Protein AF-A0A9D9HUI2-F1 (afdb_monomer)

Foldseek 3Di:
DDPVVADLVNLLVLCLVVLNDLCSSCVVVVHDSVVSVVVLVVDVVSVVSSVVSNVVSVVVVVVVLVVCVVVVPVVSVLVCCCPVVVVVPSHDDDPDPPPPDVVNVVVVPDDPDPDD

Radius of gyration: 26.26 Å; Cα contacts (8 Å, |Δi|>4): 58; chains: 1; bounding box: 38×74×60 Å

Secondary structure (DSSP, 8-state):
--GGGS-HHHHHHHHHHTTT-HHHHHHHTT--HHHHHHHHHH-HHHHHHHHHHHHHHHHHHHHHHHHHHHTT-HHHHHHHHHHHGGGGT------------HHHHHHHHS------

Nearest PDB structures (foldseek):
  3onq-assembly3_D  TM=5.595E-01  e=4.863E-01  Bifidobacterium adolescentis ATCC 15703

Structure (mmCIF, N/CA/C/O backbone):
data_AF-A0A9D9HUI2-F1
#
_entry.id   AF-A0A9D9HUI2-F1
#
loop_
_atom_site.group_PDB
_atom_site.id
_atom_site.type_symbol
_atom_site.label_atom_id
_atom_site.label_alt_id
_atom_site.label_comp_id
_atom_site.label_asym_id
_atom_site.label_entity_id
_atom_site.label_seq_id
_atom_site.pdbx_PDB_ins_code
_atom_site.Cartn_x
_atom_site.Cartn_y
_atom_site.Cartn_z
_atom_site.occupancy
_atom_site.B_iso_or_equiv
_atom_site.auth_seq_id
_atom_site.auth_comp_id
_atom_site.auth_asym_id
_atom_site.auth_atom_id
_atom_site.pdbx_PDB_model_num
ATOM 1 N N . MET A 1 1 ? -20.807 2.015 22.234 1.00 61.62 1 MET A N 1
ATOM 2 C CA . MET A 1 1 ? -19.606 1.149 22.202 1.00 61.62 1 MET A CA 1
ATOM 3 C C . MET A 1 1 ? -18.478 1.832 22.947 1.00 61.62 1 MET A C 1
ATOM 5 O O . MET A 1 1 ? -18.263 3.019 22.715 1.00 61.62 1 MET A O 1
ATOM 9 N N . LYS A 1 2 ? -17.806 1.138 23.874 1.00 70.44 2 LYS A N 1
ATOM 10 C CA . LYS A 1 2 ? -16.707 1.719 24.656 1.00 70.44 2 LYS A CA 1
ATOM 11 C C . LYS A 1 2 ? -15.374 1.255 24.060 1.00 70.44 2 LYS A C 1
ATOM 13 O O . LYS A 1 2 ? -15.233 0.111 23.654 1.00 70.44 2 LYS A O 1
ATOM 18 N N . ARG A 1 3 ? -14.368 2.137 24.029 1.00 78.00 3 ARG A N 1
ATOM 19 C CA . ARG A 1 3 ? -13.017 1.833 23.509 1.00 78.00 3 ARG A CA 1
ATOM 20 C C . ARG A 1 3 ? -12.369 0.609 24.175 1.00 78.00 3 ARG A C 1
ATOM 22 O O . ARG A 1 3 ? -11.585 -0.081 23.536 1.00 78.00 3 ARG A O 1
ATOM 29 N N . LYS A 1 4 ? -12.713 0.343 25.441 1.00 76.25 4 LYS A N 1
ATOM 30 C CA . LYS A 1 4 ? -12.206 -0.791 26.230 1.00 76.25 4 LYS A CA 1
ATOM 31 C C . LYS A 1 4 ? -12.571 -2.158 25.644 1.00 76.25 4 LYS A C 1
ATOM 33 O O . LYS A 1 4 ? -11.846 -3.110 25.894 1.00 76.25 4 LYS A O 1
ATOM 38 N N . ASP A 1 5 ? -13.635 -2.234 24.847 1.00 81.00 5 ASP A N 1
ATOM 39 C CA . ASP A 1 5 ? -14.114 -3.488 24.254 1.00 81.00 5 ASP A CA 1
ATOM 40 C C . ASP A 1 5 ? -13.270 -3.915 23.034 1.00 81.00 5 ASP A C 1
ATOM 42 O O . ASP A 1 5 ? -13.421 -5.022 22.524 1.00 81.00 5 ASP A O 1
ATOM 46 N N . PHE A 1 6 ? -12.366 -3.047 22.560 1.00 85.81 6 PHE A N 1
ATOM 47 C CA . PHE A 1 6 ? -11.563 -3.264 21.358 1.00 85.81 6 PHE A CA 1
ATOM 48 C C . PHE A 1 6 ? -10.073 -3.079 21.660 1.00 85.81 6 PHE A C 1
ATOM 50 O O . PHE A 1 6 ? -9.572 -1.960 21.556 1.00 85.81 6 PHE A O 1
ATOM 57 N N . PRO A 1 7 ? -9.340 -4.143 22.026 1.00 91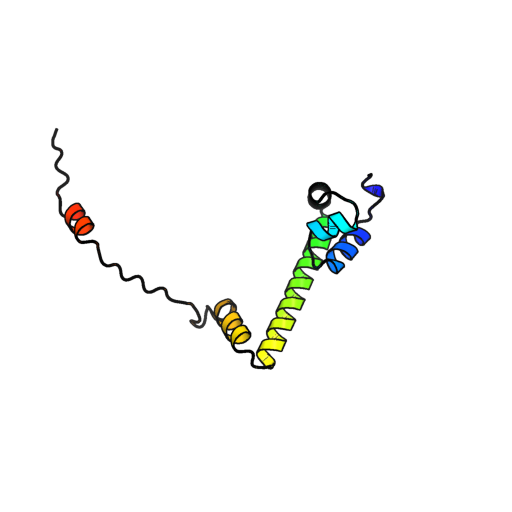.56 7 PRO A N 1
ATOM 58 C CA . PRO A 1 7 ? -7.886 -4.095 22.159 1.00 91.56 7 PRO A CA 1
ATOM 59 C C . PRO A 1 7 ? -7.204 -3.711 20.840 1.00 91.56 7 PRO A C 1
ATOM 61 O O . PRO A 1 7 ? -7.692 -4.057 19.762 1.00 91.56 7 PRO A O 1
ATOM 64 N N . ASN A 1 8 ? -6.052 -3.039 20.914 1.00 91.88 8 ASN A N 1
ATOM 65 C CA . ASN A 1 8 ? -5.319 -2.584 19.722 1.00 91.88 8 ASN A CA 1
ATOM 66 C C . ASN A 1 8 ? -4.929 -3.757 18.826 1.00 91.88 8 ASN A C 1
ATOM 68 O O . ASN A 1 8 ? -5.156 -3.704 17.624 1.00 91.88 8 ASN A O 1
ATOM 72 N N . GLU A 1 9 ? -4.452 -4.846 19.426 1.00 92.44 9 GLU A N 1
ATOM 73 C CA . GLU A 1 9 ? -4.105 -6.086 18.726 1.00 92.44 9 GLU A CA 1
ATOM 74 C C . GLU A 1 9 ? -5.272 -6.616 17.890 1.00 92.44 9 GLU A C 1
ATOM 76 O O . GLU A 1 9 ? -5.099 -6.982 16.730 1.00 92.44 9 GLU A O 1
ATOM 81 N N . ARG A 1 10 ? -6.495 -6.589 18.437 1.00 93.44 10 ARG A N 1
ATOM 82 C CA . ARG A 1 10 ? -7.684 -7.044 17.713 1.00 93.44 10 ARG A CA 1
ATOM 83 C C . ARG A 1 10 ? -7.996 -6.143 16.522 1.00 93.44 10 ARG A C 1
ATOM 85 O O . ARG A 1 10 ? -8.370 -6.651 15.468 1.00 93.44 10 ARG A O 1
ATOM 92 N N . ILE A 1 11 ? -7.865 -4.828 16.687 1.00 93.50 11 ILE A N 1
ATOM 93 C CA . ILE A 1 11 ? -8.090 -3.862 15.606 1.00 93.50 11 ILE A CA 1
ATOM 94 C C . ILE A 1 11 ? -7.069 -4.089 14.487 1.00 93.50 11 ILE A C 1
ATOM 96 O O . ILE A 1 11 ? -7.470 -4.222 13.335 1.00 93.50 11 ILE A O 1
ATOM 100 N N . VAL A 1 12 ? -5.784 -4.199 14.832 1.00 95.00 12 VAL A N 1
ATOM 101 C CA . VAL A 1 12 ? -4.678 -4.388 13.881 1.00 95.00 12 VAL A CA 1
ATOM 102 C C . VAL A 1 12 ? -4.808 -5.717 13.134 1.00 95.00 12 VAL A C 1
ATOM 104 O O . VAL A 1 12 ? -4.738 -5.729 11.912 1.00 95.00 12 VAL A O 1
ATOM 107 N N . GLN A 1 13 ? -5.133 -6.817 13.819 1.00 95.00 13 GLN A N 1
ATOM 108 C CA . GLN A 1 13 ? -5.372 -8.113 13.165 1.00 95.00 13 GLN A CA 1
ATOM 109 C C . GLN A 1 13 ? -6.522 -8.070 12.152 1.00 95.00 13 GLN A C 1
ATOM 111 O O . GLN A 1 13 ? -6.473 -8.721 11.109 1.00 95.00 13 GLN A O 1
ATOM 116 N N . VAL A 1 14 ? -7.609 -7.356 12.466 1.00 95.25 14 VAL A N 1
ATOM 117 C CA . VAL A 1 14 ? -8.718 -7.202 11.513 1.00 95.25 14 VAL A CA 1
ATOM 118 C C . VAL A 1 14 ? -8.308 -6.270 10.373 1.00 95.25 14 VAL A C 1
ATOM 120 O O . VAL A 1 14 ? -8.682 -6.535 9.234 1.00 95.25 14 VAL A O 1
ATOM 123 N N . TYR A 1 15 ? -7.515 -5.236 10.660 1.00 95.62 15 TYR A N 1
ATOM 124 C CA . TYR A 1 15 ? -6.983 -4.305 9.668 1.00 95.62 15 TYR A CA 1
ATOM 125 C C . TYR A 1 15 ? -6.101 -5.004 8.629 1.00 95.62 15 TYR A C 1
ATOM 127 O O . TYR A 1 15 ? -6.346 -4.878 7.430 1.00 95.62 15 TYR A O 1
ATOM 135 N N . GLU A 1 16 ? -5.166 -5.831 9.092 1.00 94.50 16 GLU A N 1
ATOM 136 C CA . GLU A 1 16 ? -4.302 -6.674 8.264 1.00 94.50 16 GLU A CA 1
ATOM 137 C C . GLU A 1 16 ? -5.125 -7.625 7.385 1.00 94.50 16 GLU A C 1
ATOM 139 O O . GLU A 1 16 ? -5.000 -7.628 6.161 1.00 94.50 16 GLU A O 1
ATOM 144 N N . LYS A 1 17 ? -6.084 -8.355 7.976 1.00 94.62 17 LYS A N 1
ATOM 145 C CA . LYS A 1 17 ? -6.982 -9.263 7.232 1.00 94.62 17 LYS A CA 1
ATOM 146 C C . LYS A 1 17 ? -7.865 -8.561 6.203 1.00 94.62 17 LYS A C 1
ATOM 148 O O . LYS A 1 17 ? -8.437 -9.219 5.333 1.00 94.62 17 LYS A O 1
ATOM 153 N N . LYS A 1 18 ? -8.050 -7.249 6.329 1.00 95.44 18 LYS A N 1
ATOM 154 C CA . LYS A 1 18 ? -8.807 -6.420 5.389 1.00 95.44 18 LYS A CA 1
ATOM 155 C C . LYS A 1 18 ? -7.896 -5.602 4.473 1.00 95.44 18 LYS A C 1
ATOM 157 O O . LYS A 1 18 ? -8.391 -4.652 3.870 1.00 95.44 18 LYS A O 1
ATOM 162 N N . ALA A 1 19 ? -6.621 -5.983 4.347 1.00 92.94 19 ALA A N 1
ATOM 163 C CA . ALA A 1 19 ? -5.633 -5.342 3.480 1.00 92.94 19 ALA A CA 1
ATOM 164 C C . ALA A 1 19 ? -5.575 -3.820 3.700 1.00 92.94 19 ALA A C 1
ATOM 166 O O . ALA A 1 19 ? -5.710 -3.032 2.766 1.00 92.94 19 ALA A O 1
ATOM 167 N N . CYS A 1 20 ? -5.479 -3.419 4.970 1.00 93.00 20 CYS A N 1
ATOM 168 C CA . CYS A 1 20 ? -5.383 -2.022 5.399 1.00 93.00 20 CYS A CA 1
ATOM 169 C C . CYS A 1 20 ? -6.565 -1.135 4.963 1.00 93.00 20 CYS A C 1
ATOM 171 O O . CYS A 1 20 ? -6.470 0.086 4.842 1.00 93.00 20 CYS A O 1
ATOM 173 N N . ASN A 1 21 ? -7.742 -1.726 4.740 1.00 94.25 21 ASN A N 1
ATOM 174 C CA . ASN A 1 21 ? -8.932 -0.966 4.385 1.00 94.25 21 ASN A CA 1
ATOM 175 C C . ASN A 1 21 ? -9.682 -0.490 5.638 1.00 94.25 21 ASN A C 1
ATOM 177 O O . ASN A 1 21 ? -10.369 -1.264 6.314 1.00 94.25 21 ASN A O 1
ATOM 181 N N . MET A 1 22 ? -9.623 0.816 5.907 1.00 93.00 22 MET A N 1
ATOM 182 C CA . MET A 1 22 ? -10.297 1.455 7.047 1.00 93.00 22 MET A CA 1
ATOM 183 C C . MET A 1 22 ? -11.815 1.237 7.071 1.00 93.00 22 MET A C 1
ATOM 185 O O . MET A 1 22 ? -12.390 0.993 8.131 1.00 93.00 22 MET A O 1
ATOM 189 N N . SER A 1 23 ? -12.482 1.323 5.918 1.00 94.50 23 SER A N 1
ATOM 190 C CA . SER A 1 23 ? -13.939 1.158 5.828 1.00 94.50 23 SER A CA 1
ATOM 191 C C . SER A 1 23 ? -14.347 -0.291 6.094 1.00 94.50 23 SER A C 1
ATOM 193 O O . SER A 1 23 ? -15.258 -0.538 6.882 1.00 94.50 23 SER A O 1
ATOM 195 N N . ALA A 1 24 ? -13.646 -1.248 5.480 1.00 94.75 24 ALA A N 1
ATOM 196 C CA . ALA A 1 24 ? -13.925 -2.672 5.649 1.00 94.75 24 ALA A CA 1
ATOM 197 C C . ALA A 1 24 ? -13.607 -3.156 7.072 1.00 94.75 24 ALA A C 1
ATOM 199 O O . ALA A 1 24 ? -14.341 -3.972 7.625 1.00 94.75 24 ALA A O 1
ATOM 200 N N . THR A 1 25 ? -12.548 -2.621 7.681 1.00 95.12 25 THR A N 1
ATOM 201 C CA . THR A 1 25 ? -12.163 -2.919 9.067 1.00 95.12 25 THR A CA 1
ATOM 202 C C . THR A 1 25 ? -13.192 -2.382 10.049 1.00 95.12 25 THR A C 1
ATOM 204 O O . THR A 1 25 ? -13.640 -3.112 10.929 1.00 95.12 25 THR A O 1
ATOM 207 N N . ALA A 1 26 ? -13.627 -1.130 9.870 1.00 93.88 26 ALA A N 1
ATOM 208 C CA . ALA A 1 26 ? -14.668 -0.544 10.704 1.00 93.88 26 ALA A CA 1
ATOM 209 C C . ALA A 1 26 ? -15.978 -1.343 10.599 1.00 93.88 26 ALA A C 1
ATOM 211 O O . ALA A 1 26 ? -16.527 -1.733 11.625 1.00 93.88 26 ALA A O 1
ATOM 212 N N . ALA A 1 27 ? -16.410 -1.693 9.381 1.00 94.19 27 ALA A N 1
ATOM 213 C CA . ALA A 1 27 ? -17.592 -2.528 9.167 1.00 94.19 27 ALA A CA 1
ATOM 214 C C . ALA A 1 27 ? -17.468 -3.911 9.835 1.00 94.19 27 ALA A C 1
ATOM 216 O O . ALA A 1 27 ? -18.395 -4.349 10.512 1.00 94.19 27 ALA A O 1
ATOM 217 N N . ALA A 1 28 ? -16.311 -4.573 9.716 1.00 93.62 28 ALA A N 1
ATOM 218 C CA . ALA A 1 28 ? -16.058 -5.876 10.337 1.00 93.62 28 ALA A CA 1
ATOM 219 C C . ALA A 1 28 ? -16.038 -5.832 11.877 1.00 93.62 28 ALA A C 1
ATOM 221 O O . ALA A 1 28 ? -16.326 -6.836 12.524 1.00 93.62 28 ALA A O 1
ATOM 222 N N . LEU A 1 29 ? -15.708 -4.679 12.462 1.00 91.12 29 LEU A N 1
ATOM 223 C CA . LEU A 1 29 ? -15.740 -4.441 13.907 1.00 91.12 29 LEU A CA 1
ATOM 224 C C . LEU A 1 29 ? -17.096 -3.896 14.399 1.00 91.12 29 LEU A C 1
ATOM 226 O O . LEU A 1 29 ? -17.257 -3.672 15.597 1.00 91.12 29 LEU A O 1
ATOM 230 N N . GLY A 1 30 ? -18.062 -3.661 13.502 1.00 91.88 30 GLY A N 1
ATOM 231 C CA . GLY A 1 30 ? -19.340 -3.021 13.837 1.00 91.88 30 GLY A CA 1
ATOM 232 C C . GLY A 1 30 ? -19.204 -1.539 14.215 1.00 91.88 30 GLY A C 1
ATOM 233 O O . GLY A 1 30 ? -20.038 -1.001 14.938 1.00 91.88 30 GLY A O 1
ATOM 234 N N . LEU A 1 31 ? -18.137 -0.881 13.760 1.00 90.94 31 LEU A N 1
ATOM 235 C CA . LEU A 1 31 ? -17.799 0.511 14.048 1.00 90.94 31 LEU A CA 1
ATOM 236 C C . LEU A 1 31 ? -18.071 1.407 12.833 1.00 90.94 31 LEU A C 1
ATOM 238 O O . LEU A 1 31 ? -17.978 0.991 11.679 1.00 90.94 31 LEU A O 1
ATOM 242 N N . GLY A 1 32 ? -18.315 2.693 13.083 1.00 92.12 32 GLY A N 1
ATOM 243 C CA . GLY A 1 32 ? -18.249 3.703 12.030 1.00 92.12 32 GLY A CA 1
ATOM 244 C C . GLY A 1 32 ? -16.797 4.001 11.642 1.00 92.12 32 GLY A C 1
ATOM 245 O O . GLY A 1 32 ? -15.934 4.124 12.513 1.00 92.12 32 GLY A O 1
ATOM 246 N N . ARG A 1 33 ? -16.517 4.207 10.345 1.00 93.12 33 ARG A N 1
ATOM 247 C CA . ARG A 1 33 ? -15.170 4.569 9.844 1.00 93.12 33 ARG A CA 1
ATOM 248 C C . ARG A 1 33 ? -14.558 5.746 10.611 1.00 93.12 33 ARG A C 1
ATOM 250 O O . ARG A 1 33 ? -13.388 5.705 10.979 1.00 93.12 33 ARG A O 1
ATOM 257 N N . A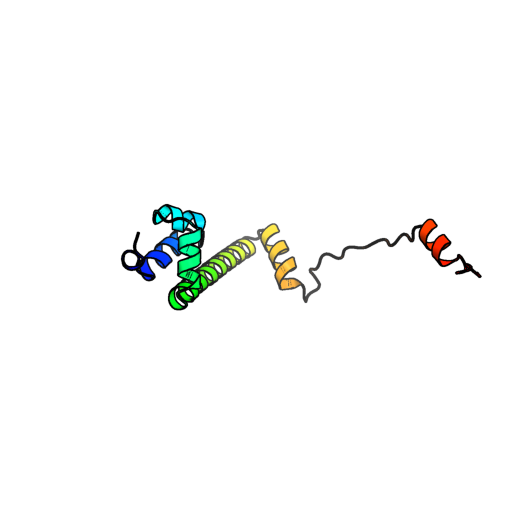RG A 1 34 ? -15.358 6.783 10.887 1.00 94.38 34 ARG A N 1
ATOM 258 C CA . ARG A 1 34 ? -14.917 7.984 11.616 1.00 94.38 34 ARG A CA 1
ATOM 259 C C . ARG A 1 34 ? -14.478 7.668 13.048 1.00 94.38 34 ARG A C 1
ATOM 261 O O . ARG A 1 34 ? -13.533 8.277 13.531 1.00 94.38 34 ARG A O 1
ATOM 268 N N . THR A 1 35 ? -15.121 6.704 13.704 1.00 92.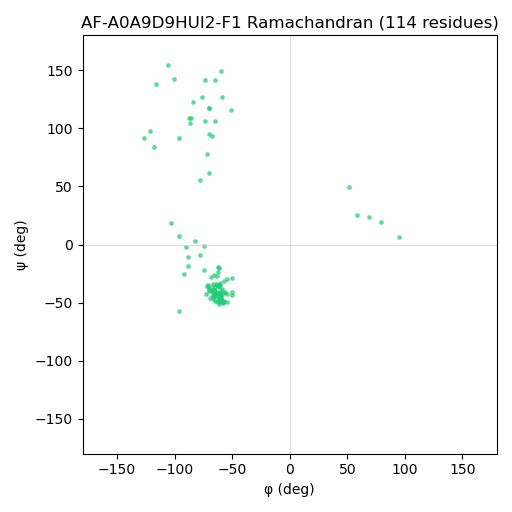69 35 THR A N 1
ATOM 269 C CA . THR A 1 35 ? -14.746 6.252 15.049 1.00 92.69 35 THR A CA 1
ATOM 270 C C . THR A 1 35 ? -13.380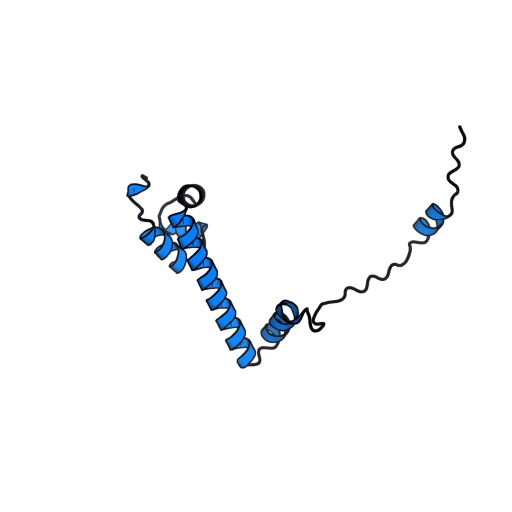 5.577 15.038 1.00 92.69 35 THR A C 1
ATOM 272 O O . THR A 1 35 ? -12.540 5.904 15.870 1.00 92.69 35 THR A O 1
ATOM 275 N N . LEU A 1 36 ? -13.131 4.693 14.067 1.00 92.75 36 LEU A N 1
ATOM 276 C CA . LEU A 1 36 ? -11.840 4.019 13.927 1.00 92.75 36 LEU A CA 1
ATOM 277 C C . LEU A 1 36 ? -10.704 5.015 13.638 1.00 92.75 36 LEU A C 1
ATOM 279 O O . LEU A 1 36 ? -9.656 4.940 14.272 1.00 92.75 36 LEU A O 1
ATOM 283 N N . ILE A 1 37 ? -10.942 5.995 12.757 1.00 93.56 37 ILE A N 1
ATOM 284 C CA . ILE A 1 37 ? -9.993 7.090 12.486 1.00 93.56 37 ILE A CA 1
ATOM 285 C C . ILE A 1 37 ? -9.676 7.861 13.773 1.00 93.56 37 ILE A C 1
ATOM 287 O O . ILE A 1 37 ? -8.515 8.009 14.131 1.00 93.56 37 ILE A O 1
ATOM 291 N N . GLN A 1 38 ? -10.699 8.275 14.527 1.00 94.06 38 GLN A N 1
ATOM 292 C CA . GLN A 1 38 ? -10.491 8.989 15.790 1.00 94.06 38 GLN A CA 1
ATOM 293 C C . GLN A 1 38 ? -9.705 8.174 16.820 1.00 94.06 38 GLN A C 1
ATOM 295 O O . GLN A 1 38 ? -9.001 8.753 17.641 1.00 94.06 38 GLN A O 1
ATOM 300 N N . TRP A 1 39 ? -9.859 6.849 16.841 1.00 93.44 39 TRP A N 1
ATOM 301 C CA . TRP A 1 39 ? -9.113 5.994 17.763 1.00 93.44 39 TRP A CA 1
ATOM 302 C C . TRP A 1 39 ? -7.652 5.875 17.370 1.00 93.44 39 TRP A C 1
ATOM 304 O O . TRP A 1 39 ? -6.803 5.975 18.249 1.00 93.44 39 TRP A O 1
ATOM 314 N N . ARG A 1 40 ? -7.374 5.716 16.074 1.00 94.25 40 ARG A N 1
ATOM 315 C CA . ARG A 1 40 ? -6.019 5.762 15.526 1.00 94.25 40 ARG A CA 1
ATOM 316 C C . ARG A 1 40 ? -5.345 7.094 15.864 1.00 94.25 40 ARG A C 1
ATOM 318 O O . ARG A 1 40 ? -4.256 7.093 16.411 1.00 94.25 40 ARG A O 1
ATOM 325 N N . ASP A 1 41 ? -6.020 8.218 15.629 1.00 94.50 41 ASP A N 1
ATOM 326 C CA . ASP A 1 41 ? -5.433 9.553 15.827 1.00 94.50 41 ASP A CA 1
ATOM 327 C C . ASP A 1 41 ? -5.166 9.881 17.310 1.00 94.50 41 ASP A C 1
ATOM 329 O O . ASP A 1 41 ? -4.274 10.661 17.630 1.00 94.50 41 ASP A O 1
ATOM 333 N N . LYS A 1 42 ? -5.940 9.294 18.233 1.00 93.88 42 LYS A N 1
ATOM 334 C CA . LYS A 1 42 ? -5.787 9.502 19.684 1.00 93.88 42 LYS A CA 1
ATOM 335 C C . LYS A 1 42 ? -4.799 8.545 20.349 1.00 93.88 42 LYS A C 1
ATOM 337 O O . LYS A 1 42 ? -4.397 8.805 21.479 1.00 93.88 42 LYS A O 1
ATOM 342 N N . ASP A 1 43 ? -4.469 7.428 19.706 1.00 94.19 43 ASP A N 1
ATOM 343 C CA . ASP A 1 43 ? -3.627 6.375 20.271 1.00 94.19 43 ASP A CA 1
ATOM 344 C C . ASP A 1 43 ? -2.393 6.153 19.384 1.00 94.19 43 ASP A C 1
ATOM 346 O O . ASP A 1 43 ? -2.467 5.407 18.403 1.00 94.19 43 ASP A O 1
ATOM 350 N N . PRO A 1 44 ? -1.240 6.751 19.741 1.00 94.94 44 PRO A N 1
ATOM 351 C CA . PRO A 1 44 ? -0.010 6.622 18.965 1.00 94.94 44 PRO A CA 1
ATOM 352 C C . PRO A 1 44 ? 0.446 5.174 18.767 1.00 94.94 44 PRO A C 1
ATOM 354 O O . PRO A 1 44 ? 1.015 4.852 17.729 1.00 94.94 44 PRO A O 1
ATOM 357 N N . LYS A 1 45 ? 0.175 4.278 19.728 1.00 94.69 45 LYS A N 1
ATOM 358 C CA . LYS A 1 45 ? 0.557 2.863 19.606 1.00 94.69 45 LYS A CA 1
ATOM 359 C C . LYS A 1 45 ? -0.283 2.156 18.552 1.00 94.69 45 LYS A C 1
ATOM 361 O O . LYS A 1 45 ? 0.236 1.335 17.806 1.00 94.69 45 LYS A O 1
ATOM 366 N N . LEU A 1 46 ? -1.579 2.470 18.499 1.00 94.06 46 LEU A N 1
ATOM 367 C CA . LEU A 1 46 ? -2.459 1.955 17.455 1.00 94.06 46 LEU A CA 1
ATOM 368 C C . LEU A 1 46 ? -2.068 2.524 16.088 1.00 94.06 46 LEU A C 1
ATOM 370 O O . LEU A 1 46 ? -2.012 1.768 15.125 1.00 94.06 46 LEU A O 1
ATOM 374 N N . ALA A 1 47 ? -1.779 3.825 16.009 1.00 95.88 47 ALA A N 1
ATOM 375 C CA . ALA A 1 47 ? -1.345 4.461 14.769 1.00 95.88 47 ALA A CA 1
ATOM 376 C C . ALA A 1 47 ? -0.072 3.819 14.207 1.00 95.88 47 ALA A C 1
ATOM 378 O O . ALA A 1 47 ? -0.061 3.448 13.038 1.00 95.88 47 ALA A O 1
ATOM 379 N N . GLN A 1 48 ? 0.951 3.629 15.047 1.00 96.69 48 GLN A N 1
ATOM 380 C CA . GLN A 1 48 ? 2.198 2.993 14.627 1.00 96.69 48 GLN A CA 1
ATOM 381 C C . GLN A 1 48 ? 1.963 1.556 14.155 1.00 96.69 48 GLN A C 1
ATOM 383 O O . GLN A 1 48 ? 2.352 1.212 13.050 1.00 96.69 48 GLN A O 1
ATOM 388 N N . ALA A 1 49 ? 1.243 0.743 14.936 1.00 95.44 49 ALA A N 1
ATOM 389 C CA . ALA A 1 49 ? 0.980 -0.644 14.557 1.00 95.44 49 ALA A CA 1
ATOM 390 C C . ALA A 1 49 ? 0.183 -0.764 13.244 1.00 95.44 49 ALA A C 1
ATOM 392 O O . ALA A 1 49 ? 0.396 -1.694 12.477 1.00 95.44 49 ALA A O 1
ATOM 393 N N . MET A 1 50 ? -0.742 0.162 12.969 1.00 95.25 50 MET A N 1
ATOM 394 C CA . MET A 1 50 ? -1.455 0.193 11.687 1.00 95.25 50 MET A CA 1
ATOM 395 C C . MET A 1 50 ? -0.538 0.604 10.528 1.00 95.25 50 MET A C 1
ATOM 397 O O . MET A 1 50 ? -0.649 0.015 9.456 1.00 95.25 50 MET A O 1
ATOM 401 N N . ALA A 1 51 ? 0.371 1.559 10.747 1.00 96.12 51 ALA A N 1
ATOM 402 C CA . ALA A 1 51 ? 1.363 1.965 9.752 1.00 96.12 51 ALA A CA 1
ATOM 403 C C . ALA A 1 51 ? 2.341 0.824 9.422 1.00 96.12 51 ALA A C 1
ATOM 405 O O . ALA A 1 51 ? 2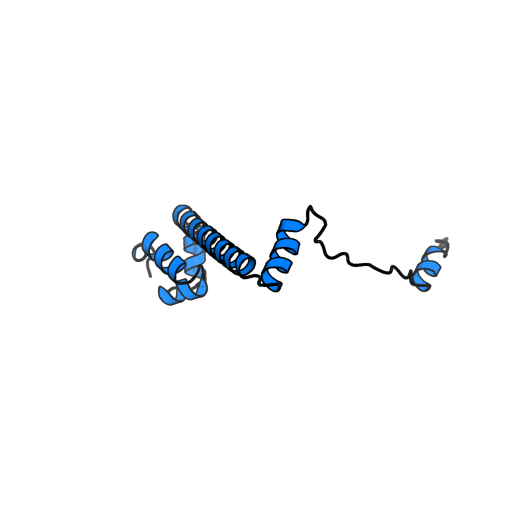.603 0.572 8.253 1.00 96.12 51 ALA A O 1
ATOM 406 N N . ASP A 1 52 ? 2.800 0.069 10.423 1.00 96.31 52 ASP A N 1
ATOM 407 C CA . ASP A 1 52 ? 3.700 -1.074 10.210 1.00 96.31 52 ASP A CA 1
ATOM 408 C C . ASP A 1 52 ? 3.047 -2.165 9.333 1.00 96.31 52 ASP A C 1
ATOM 410 O O . ASP A 1 52 ? 3.701 -2.782 8.488 1.00 96.31 52 ASP A O 1
ATOM 414 N N . VAL A 1 53 ? 1.735 -2.385 9.491 1.00 95.62 53 VAL A N 1
ATOM 415 C CA . VAL A 1 53 ? 0.972 -3.308 8.631 1.00 95.62 53 VAL A CA 1
ATOM 416 C C . VAL A 1 53 ? 0.800 -2.748 7.214 1.00 95.62 53 VAL A C 1
ATOM 418 O O . VAL A 1 53 ? 0.849 -3.512 6.251 1.00 95.62 53 VAL A O 1
ATOM 421 N N . GLU A 1 54 ? 0.609 -1.435 7.060 1.00 95.25 54 GLU A N 1
ATOM 422 C CA . GLU A 1 54 ? 0.564 -0.783 5.742 1.00 95.25 54 GLU A CA 1
ATOM 423 C C . GLU A 1 54 ? 1.885 -0.938 4.986 1.00 95.25 54 GLU A C 1
ATOM 425 O O . GLU A 1 54 ? 1.859 -1.371 3.834 1.00 95.25 54 GLU A O 1
ATOM 430 N N . GLU A 1 55 ? 3.020 -0.686 5.638 1.00 96.62 55 GLU A N 1
ATOM 431 C CA . GLU A 1 55 ? 4.348 -0.909 5.052 1.00 96.62 55 GLU A CA 1
ATOM 432 C C . GLU A 1 55 ? 4.549 -2.386 4.679 1.00 96.62 55 GLU A C 1
ATOM 434 O O . GLU A 1 55 ? 4.925 -2.695 3.552 1.00 96.62 55 GLU A O 1
ATOM 439 N N . SER A 1 56 ? 4.159 -3.319 5.556 1.00 95.44 56 SER A N 1
ATOM 440 C CA . SER A 1 56 ? 4.244 -4.760 5.261 1.00 95.44 56 SER A CA 1
ATOM 441 C C . SER A 1 56 ? 3.410 -5.172 4.034 1.00 95.44 56 SER A C 1
ATOM 443 O O . SER A 1 56 ? 3.797 -6.057 3.268 1.00 95.44 56 SER A O 1
ATOM 445 N N . LEU A 1 57 ? 2.251 -4.539 3.816 1.00 94.69 57 LEU A N 1
ATOM 446 C CA . LEU A 1 57 ? 1.414 -4.784 2.636 1.00 94.69 57 LEU A CA 1
ATOM 447 C C . LEU A 1 57 ? 2.044 -4.213 1.356 1.00 94.69 57 LEU A C 1
ATOM 449 O O . LEU A 1 57 ? 1.899 -4.798 0.273 1.00 94.69 57 LEU A O 1
ATOM 453 N N . ILE A 1 58 ? 2.740 -3.081 1.470 1.00 95.38 58 ILE A N 1
ATOM 454 C CA . ILE A 1 58 ? 3.520 -2.503 0.375 1.00 95.38 58 ILE A CA 1
ATOM 455 C C . ILE A 1 58 ? 4.671 -3.448 0.015 1.00 95.38 58 ILE A C 1
ATOM 457 O O . ILE A 1 58 ? 4.768 -3.825 -1.151 1.00 95.38 58 ILE A O 1
ATOM 461 N N . ASP A 1 59 ? 5.444 -3.931 0.990 1.00 96.25 59 ASP A N 1
ATOM 462 C CA . ASP A 1 59 ? 6.534 -4.898 0.782 1.00 96.25 59 ASP A CA 1
ATOM 463 C C . ASP A 1 59 ? 6.046 -6.184 0.093 1.00 96.25 59 ASP A C 1
ATOM 465 O O . ASP A 1 59 ? 6.678 -6.716 -0.829 1.00 96.25 59 ASP A O 1
ATOM 469 N N . PHE A 1 60 ? 4.872 -6.681 0.495 1.00 94.69 60 PHE A N 1
ATOM 470 C CA . PHE A 1 60 ? 4.236 -7.820 -0.166 1.00 94.69 60 PHE A CA 1
ATOM 471 C C . PHE A 1 60 ? 3.897 -7.513 -1.632 1.00 94.69 60 PHE A C 1
ATOM 473 O O . PHE A 1 60 ? 4.141 -8.332 -2.521 1.00 94.69 60 PHE A O 1
ATOM 480 N N . SER A 1 61 ? 3.368 -6.321 -1.904 1.00 94.62 61 SER A N 1
ATOM 481 C CA . SER A 1 61 ? 3.051 -5.877 -3.265 1.00 94.62 61 SER A CA 1
ATOM 482 C C . SER A 1 61 ? 4.313 -5.708 -4.118 1.00 94.62 61 SER A C 1
ATOM 484 O O . SER A 1 61 ? 4.315 -6.096 -5.288 1.00 94.62 61 SER A O 1
ATOM 486 N N . GLU A 1 62 ? 5.404 -5.193 -3.543 1.00 95.19 62 GLU A N 1
ATOM 487 C CA . GLU A 1 62 ? 6.710 -5.110 -4.205 1.00 95.19 62 GLU A CA 1
ATOM 488 C C . GLU A 1 62 ? 7.258 -6.505 -4.533 1.00 95.19 62 GLU A C 1
ATOM 490 O O . GLU A 1 62 ? 7.733 -6.736 -5.647 1.00 95.19 62 GLU A O 1
ATOM 495 N N . SER A 1 63 ? 7.104 -7.466 -3.620 1.00 96.94 63 SER A N 1
ATOM 496 C CA . SER A 1 63 ? 7.483 -8.864 -3.855 1.00 96.94 63 SER A CA 1
ATOM 497 C C . SER A 1 63 ? 6.704 -9.467 -5.029 1.00 96.94 63 SER A C 1
ATOM 499 O O . SER A 1 63 ? 7.297 -10.078 -5.918 1.00 96.94 63 SER A O 1
ATOM 501 N N . LYS A 1 64 ? 5.387 -9.225 -5.107 1.00 97.31 64 LYS A N 1
ATOM 502 C CA . LYS A 1 64 ? 4.562 -9.655 -6.250 1.00 97.31 64 LYS A CA 1
ATOM 503 C C . LYS A 1 64 ? 4.943 -8.974 -7.557 1.00 97.31 64 LYS A C 1
ATOM 505 O O . LYS A 1 64 ? 4.932 -9.621 -8.603 1.00 97.31 64 LYS A O 1
ATOM 510 N N . LEU A 1 65 ? 5.320 -7.699 -7.517 1.00 97.25 65 LEU A N 1
ATOM 511 C CA . LEU A 1 65 ? 5.837 -7.006 -8.694 1.00 97.25 65 LEU A CA 1
ATOM 512 C C . LEU A 1 65 ? 7.135 -7.658 -9.198 1.00 97.25 65 LEU A C 1
ATOM 514 O O . LEU A 1 65 ? 7.280 -7.862 -10.401 1.00 97.25 65 LEU A O 1
ATOM 518 N N . LEU A 1 66 ? 8.056 -8.009 -8.296 1.00 96.75 66 LEU A N 1
ATOM 519 C CA . LEU A 1 66 ? 9.312 -8.681 -8.645 1.00 96.75 66 LEU A CA 1
ATOM 520 C C . LEU A 1 66 ? 9.091 -10.087 -9.212 1.00 96.75 66 LEU A C 1
ATOM 522 O O . LEU A 1 66 ? 9.729 -10.436 -10.203 1.00 96.75 66 LEU A O 1
ATOM 526 N N . GLU A 1 67 ? 8.167 -10.867 -8.643 1.00 98.00 67 GLU A N 1
ATOM 527 C CA . GLU A 1 67 ? 7.749 -12.156 -9.217 1.00 98.00 67 GLU A CA 1
ATOM 528 C C . GLU A 1 67 ? 7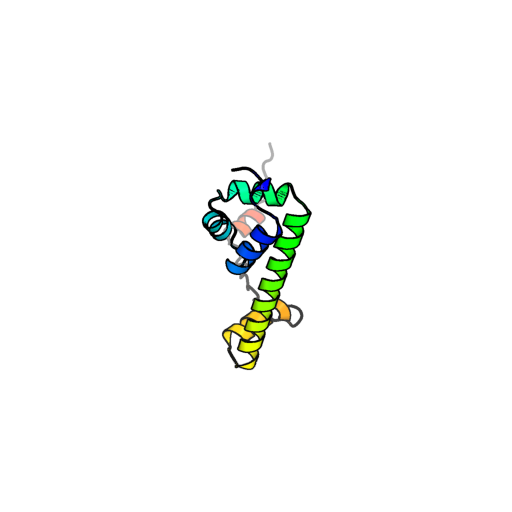.295 -11.979 -10.677 1.00 98.00 67 GLU A C 1
ATOM 530 O O . GLU A 1 67 ? 7.809 -12.642 -11.572 1.00 98.00 67 GLU A O 1
ATOM 535 N N . GLN A 1 68 ? 6.414 -11.009 -10.946 1.00 98.12 68 GLN A N 1
ATOM 536 C CA . GLN A 1 68 ? 5.926 -10.741 -12.305 1.00 98.12 68 GLN A CA 1
ATOM 537 C C . GLN A 1 68 ? 7.028 -10.274 -13.267 1.00 98.12 68 GLN A C 1
ATOM 539 O O . GLN A 1 68 ? 6.990 -10.595 -14.454 1.00 98.12 68 GLN A O 1
ATOM 544 N N . ILE A 1 69 ? 8.014 -9.522 -12.776 1.00 97.25 69 ILE A N 1
ATOM 545 C CA . ILE A 1 69 ? 9.188 -9.131 -13.567 1.00 97.25 69 ILE A CA 1
ATOM 546 C C . ILE A 1 69 ? 10.015 -10.362 -13.950 1.00 97.25 69 ILE A C 1
ATOM 548 O O . ILE A 1 69 ? 10.414 -10.476 -15.109 1.00 97.25 69 ILE A O 1
ATOM 552 N N . ASN A 1 70 ? 10.241 -11.284 -13.009 1.00 97.19 70 ASN A N 1
ATOM 553 C CA . ASN A 1 70 ? 10.970 -12.529 -13.266 1.00 97.19 70 ASN A CA 1
ATOM 554 C C . ASN A 1 70 ? 10.248 -13.415 -14.291 1.00 97.19 70 ASN A C 1
ATOM 556 O O . ASN A 1 70 ? 10.901 -14.014 -15.141 1.00 97.19 70 ASN A O 1
ATOM 560 N N . ASP A 1 71 ? 8.915 -13.425 -14.262 1.00 97.81 71 ASP A N 1
ATOM 561 C CA . ASP A 1 71 ? 8.076 -14.147 -15.226 1.00 97.81 71 ASP A CA 1
ATOM 562 C C . ASP A 1 71 ? 8.020 -13.470 -16.614 1.00 97.81 71 ASP A C 1
ATOM 564 O O . ASP A 1 71 ? 7.364 -13.964 -17.531 1.00 97.81 71 ASP A O 1
ATOM 568 N N . GLY A 1 72 ? 8.693 -12.329 -16.798 1.00 96.81 72 GLY A N 1
ATOM 569 C CA . GLY A 1 72 ? 8.746 -11.619 -18.076 1.00 96.81 72 GLY A CA 1
ATOM 570 C C . GLY A 1 72 ? 7.503 -10.782 -18.386 1.00 96.81 72 GLY A C 1
ATOM 571 O O . GLY A 1 72 ? 7.278 -10.427 -19.545 1.00 96.81 72 GLY A O 1
ATOM 572 N N . ASN A 1 73 ? 6.688 -10.431 -17.385 1.00 98.06 73 ASN A N 1
ATOM 573 C CA . ASN A 1 73 ? 5.530 -9.562 -17.584 1.00 98.06 73 ASN A CA 1
ATOM 574 C C . ASN A 1 73 ? 5.982 -8.156 -18.020 1.00 98.06 73 ASN A C 1
ATOM 576 O O . ASN A 1 73 ? 6.467 -7.351 -17.218 1.00 98.06 73 ASN A O 1
ATOM 580 N N . LEU A 1 74 ? 5.789 -7.842 -19.305 1.00 96.94 74 LEU A N 1
ATOM 581 C CA . LEU A 1 74 ? 6.249 -6.590 -19.906 1.00 96.94 74 LEU A CA 1
ATOM 582 C C . LEU A 1 74 ? 5.666 -5.351 -19.210 1.00 96.94 74 LEU A C 1
ATOM 584 O O . LEU A 1 74 ? 6.381 -4.372 -19.002 1.00 96.94 74 LEU A O 1
ATOM 588 N N . THR A 1 75 ? 4.398 -5.394 -18.799 1.00 97.12 75 THR A N 1
ATOM 589 C CA . THR A 1 75 ? 3.746 -4.278 -18.099 1.00 97.12 75 THR A CA 1
ATOM 590 C C . THR A 1 75 ? 4.400 -4.019 -16.742 1.00 97.12 75 THR A C 1
ATOM 592 O O . THR A 1 75 ? 4.684 -2.867 -16.415 1.00 97.12 75 THR A O 1
ATOM 595 N N . ALA A 1 76 ? 4.697 -5.074 -15.974 1.00 96.88 76 ALA A N 1
ATOM 596 C CA . ALA A 1 76 ? 5.392 -4.966 -14.690 1.00 96.88 76 ALA A CA 1
ATOM 597 C C . ALA A 1 76 ? 6.814 -4.399 -14.854 1.00 96.88 76 ALA A C 1
ATOM 599 O O . ALA A 1 76 ? 7.214 -3.500 -14.111 1.00 96.88 76 ALA A O 1
ATOM 600 N N . ILE A 1 77 ? 7.547 -4.862 -15.874 1.00 96.62 77 ILE A N 1
ATOM 601 C CA . ILE A 1 77 ? 8.893 -4.374 -16.212 1.00 96.62 77 ILE A CA 1
ATOM 602 C C . ILE A 1 77 ? 8.856 -2.885 -16.573 1.00 96.62 77 ILE A C 1
ATOM 604 O O . ILE A 1 77 ? 9.608 -2.088 -16.005 1.00 96.62 77 ILE A O 1
ATOM 608 N N . ILE A 1 78 ? 7.960 -2.487 -17.483 1.00 95.62 78 ILE A N 1
ATOM 609 C CA . ILE A 1 78 ? 7.798 -1.087 -17.897 1.00 95.62 78 ILE A CA 1
ATOM 610 C C . ILE A 1 78 ? 7.437 -0.216 -16.690 1.00 95.62 78 ILE A C 1
ATOM 612 O O . ILE A 1 78 ? 8.040 0.842 -16.498 1.00 95.62 78 ILE A O 1
ATOM 616 N N . PHE A 1 79 ? 6.489 -0.655 -15.860 1.00 95.62 79 PHE A N 1
ATOM 617 C CA . PHE A 1 79 ? 6.077 0.071 -14.660 1.00 95.62 79 PHE A CA 1
ATOM 618 C C . PHE A 1 79 ? 7.240 0.267 -13.677 1.00 95.62 79 PHE A C 1
ATOM 620 O O . PHE A 1 79 ? 7.483 1.384 -13.209 1.00 95.62 79 PHE A O 1
ATOM 627 N N . HIS A 1 80 ? 8.009 -0.788 -13.400 1.00 95.25 80 HIS A N 1
ATOM 628 C CA . HIS A 1 80 ? 9.171 -0.714 -12.518 1.00 95.25 80 HIS A CA 1
ATOM 629 C C . HIS A 1 80 ? 10.245 0.247 -13.053 1.00 95.25 80 HIS A C 1
ATOM 631 O O . HIS A 1 80 ? 10.755 1.093 -12.314 1.00 95.25 80 HIS A O 1
ATOM 637 N N . LEU A 1 81 ? 10.554 0.187 -14.352 1.00 95.56 81 LEU A N 1
ATOM 638 C CA . LEU A 1 81 ? 11.535 1.080 -14.972 1.00 95.56 81 LEU A CA 1
ATOM 639 C C . LEU A 1 81 ? 11.063 2.539 -14.963 1.00 95.56 81 LEU A C 1
ATOM 641 O O . LEU A 1 81 ? 11.835 3.420 -14.586 1.00 95.56 81 LEU A O 1
ATOM 645 N N . LYS A 1 82 ? 9.789 2.805 -15.272 1.00 93.81 82 LYS A N 1
ATOM 646 C CA . LYS A 1 82 ? 9.218 4.163 -15.212 1.00 93.81 82 LYS A CA 1
ATOM 647 C C . LYS A 1 82 ? 9.219 4.762 -13.806 1.00 93.81 82 LYS A C 1
ATOM 649 O O . LYS A 1 82 ? 9.249 5.982 -13.653 1.00 93.81 82 LYS A O 1
ATOM 654 N N . THR A 1 83 ? 9.170 3.933 -12.765 1.00 91.81 83 THR A N 1
ATOM 655 C CA . THR A 1 83 ? 9.085 4.393 -11.370 1.00 91.81 83 THR A CA 1
ATOM 656 C C . THR A 1 83 ? 10.453 4.455 -10.689 1.00 91.81 83 THR A C 1
ATOM 658 O O . THR A 1 83 ? 10.858 5.533 -10.249 1.00 91.81 83 THR A O 1
ATOM 661 N N . LYS A 1 84 ? 11.195 3.343 -10.632 1.00 92.69 84 LYS A N 1
ATOM 662 C CA . LYS A 1 84 ? 12.507 3.240 -9.962 1.00 92.69 84 LYS A CA 1
ATOM 663 C C . LYS A 1 84 ? 13.681 3.519 -10.912 1.00 92.69 84 LYS A C 1
ATOM 665 O O . LYS A 1 84 ? 14.729 3.995 -10.480 1.00 92.69 84 LYS A O 1
ATOM 670 N N . GLY A 1 85 ? 13.503 3.301 -12.215 1.00 91.94 85 GLY A N 1
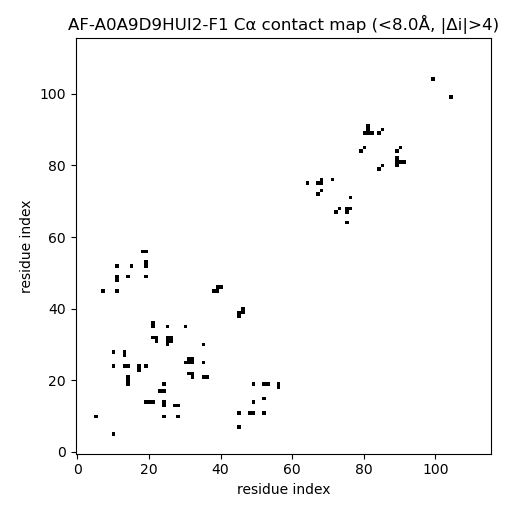ATOM 671 C CA . GLY A 1 85 ? 14.513 3.540 -13.253 1.00 91.94 85 GLY A CA 1
ATOM 672 C C . GLY A 1 85 ? 14.630 4.992 -13.733 1.00 91.94 85 GLY A C 1
ATOM 673 O O . GLY A 1 85 ? 15.455 5.263 -14.602 1.00 91.94 85 GLY A O 1
ATOM 674 N N . LYS A 1 86 ? 13.881 5.952 -13.168 1.00 91.44 86 LYS A N 1
ATOM 675 C CA . LYS A 1 86 ? 13.882 7.368 -13.605 1.00 91.44 86 LYS A CA 1
ATOM 676 C C . LYS A 1 86 ? 15.281 7.977 -13.723 1.00 91.44 86 LYS A C 1
ATOM 678 O O . LYS A 1 86 ? 15.575 8.653 -14.703 1.00 91.44 86 LYS A O 1
ATOM 683 N N . LYS A 1 87 ? 16.176 7.676 -12.772 1.00 91.56 87 LYS A N 1
ATOM 684 C CA . LYS A 1 87 ? 17.576 8.152 -12.781 1.00 91.56 87 LYS A CA 1
ATOM 685 C C . LYS A 1 87 ? 18.384 7.663 -13.992 1.00 91.56 87 LYS A C 1
ATOM 687 O O . LYS A 1 87 ? 19.401 8.257 -14.316 1.00 91.56 87 LYS A O 1
ATOM 692 N N . ARG A 1 88 ? 17.941 6.587 -14.650 1.00 92.25 88 ARG A N 1
ATOM 693 C CA . ARG A 1 88 ? 18.547 6.015 -15.863 1.00 92.25 88 ARG A CA 1
ATOM 694 C C . ARG A 1 88 ? 17.871 6.491 -17.156 1.00 92.25 88 ARG A C 1
ATOM 696 O O . ARG A 1 88 ? 18.184 5.968 -18.216 1.00 92.25 88 ARG A O 1
ATOM 703 N N . GLY A 1 89 ? 16.944 7.450 -17.082 1.00 90.44 89 GLY A N 1
ATOM 704 C CA . GLY A 1 89 ? 16.286 8.034 -18.256 1.00 90.44 89 GLY A CA 1
ATOM 705 C C . GLY A 1 89 ? 14.944 7.405 -18.640 1.00 90.44 89 GLY A C 1
ATOM 706 O O . GLY A 1 89 ? 14.367 7.807 -19.644 1.00 90.44 89 GLY A O 1
ATOM 707 N N . TYR A 1 90 ? 14.403 6.481 -17.838 1.00 89.75 90 TYR A N 1
ATOM 708 C CA . TYR A 1 90 ? 13.064 5.905 -18.038 1.00 89.75 90 TYR A CA 1
ATOM 709 C C . TYR A 1 90 ? 11.958 6.861 -17.563 1.00 89.75 90 TYR A C 1
ATOM 711 O O . TYR A 1 90 ? 11.151 6.533 -16.698 1.00 89.75 90 TYR A O 1
ATOM 719 N N . VAL A 1 91 ? 11.950 8.079 -18.092 1.00 88.00 91 VAL A N 1
ATOM 720 C CA . VAL A 1 91 ? 10.920 9.089 -17.842 1.00 88.00 91 VAL A CA 1
ATOM 721 C C . VAL A 1 91 ? 10.206 9.380 -19.154 1.00 88.00 91 VAL A C 1
ATOM 723 O O . VAL A 1 91 ? 10.843 9.469 -20.202 1.00 88.00 91 VAL A O 1
ATOM 726 N N . GLU A 1 92 ? 8.883 9.507 -19.114 1.00 82.69 92 GLU A N 1
ATOM 727 C CA . GLU A 1 92 ? 8.149 10.024 -20.266 1.00 82.69 92 GLU A CA 1
ATOM 728 C C . GLU A 1 92 ? 8.471 11.507 -20.412 1.00 82.69 92 GLU A C 1
ATOM 730 O O . GLU A 1 92 ? 8.211 12.302 -19.508 1.00 82.69 92 GLU A O 1
ATOM 735 N N . LYS A 1 93 ? 9.082 11.870 -21.538 1.00 81.94 93 LYS A N 1
ATOM 736 C CA . LYS A 1 93 ? 9.232 13.267 -21.922 1.00 81.94 93 LYS A CA 1
ATOM 737 C C . LYS A 1 93 ? 7.951 13.681 -22.626 1.00 81.94 93 LYS A C 1
ATOM 739 O O . LYS A 1 93 ? 7.562 13.054 -23.606 1.00 81.94 93 LYS A O 1
ATOM 744 N N . ILE A 1 94 ? 7.307 14.716 -22.109 1.00 79.12 94 ILE A N 1
ATOM 745 C CA . ILE A 1 94 ? 6.254 15.413 -22.836 1.00 79.12 94 ILE A CA 1
ATOM 746 C C . ILE A 1 94 ? 6.979 16.444 -23.696 1.00 79.12 94 ILE A C 1
ATOM 748 O O . ILE A 1 94 ? 7.553 17.393 -23.163 1.00 79.12 94 ILE A O 1
ATOM 752 N N . GLU A 1 95 ? 7.011 16.229 -25.006 1.00 74.25 95 GLU A N 1
ATOM 753 C CA . GLU A 1 95 ? 7.398 17.280 -25.943 1.00 74.25 95 GLU A CA 1
ATOM 754 C C . GLU A 1 95 ? 6.228 18.266 -26.015 1.00 74.25 95 GLU A C 1
ATOM 756 O O . GLU A 1 95 ? 5.157 17.951 -26.527 1.00 74.25 95 GLU A O 1
ATOM 761 N N . GL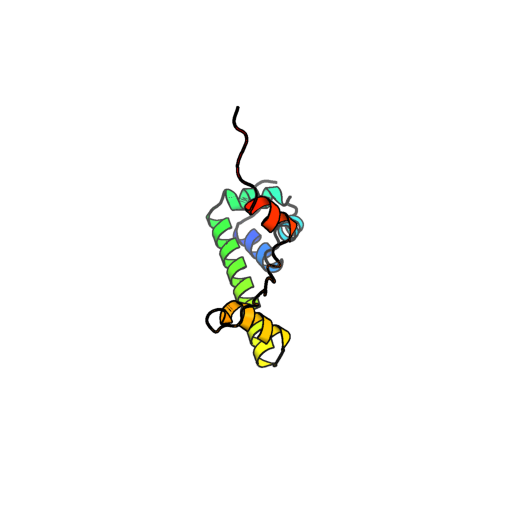N A 1 96 ? 6.395 19.433 -25.394 1.00 71.62 96 GLN A N 1
ATOM 762 C CA . GLN A 1 96 ? 5.492 20.557 -25.601 1.00 71.62 96 GLN A CA 1
ATOM 763 C C . GLN A 1 96 ? 5.983 21.327 -26.821 1.00 71.62 96 GLN A C 1
ATOM 765 O O . GLN A 1 96 ? 6.960 22.071 -26.736 1.00 71.62 96 GLN A O 1
ATOM 770 N N . ASP A 1 97 ? 5.284 21.169 -27.942 1.00 63.12 97 ASP A N 1
ATOM 771 C CA . ASP A 1 97 ? 5.375 22.115 -29.046 1.00 63.12 97 ASP A CA 1
ATOM 772 C C . ASP A 1 97 ? 4.770 23.441 -28.580 1.00 63.12 97 ASP A C 1
ATOM 774 O O . ASP A 1 97 ? 3.559 23.661 -28.657 1.00 63.12 97 ASP A O 1
ATOM 778 N N . VAL A 1 98 ? 5.614 24.338 -28.063 1.00 67.69 98 VAL A N 1
ATOM 779 C CA . VAL A 1 98 ? 5.238 25.737 -27.838 1.00 67.69 98 VAL A CA 1
ATOM 780 C C . VAL A 1 98 ? 5.138 26.397 -29.210 1.00 67.69 98 VAL A C 1
ATOM 782 O O . VAL A 1 98 ? 6.034 27.105 -29.669 1.00 67.69 98 VAL A O 1
ATOM 785 N N . THR A 1 99 ? 4.037 26.134 -29.907 1.00 66.81 99 THR A N 1
ATOM 786 C CA . THR A 1 99 ? 3.598 26.995 -30.998 1.00 66.81 99 THR A CA 1
ATOM 787 C C . THR A 1 99 ? 3.134 28.279 -30.337 1.00 66.81 99 THR A C 1
ATOM 789 O O . THR A 1 99 ? 2.020 28.359 -29.827 1.00 66.81 99 THR A O 1
ATOM 792 N N . VAL A 1 100 ? 4.033 29.266 -30.273 1.00 64.62 100 VAL A N 1
ATOM 793 C CA . VAL A 1 100 ? 3.693 30.616 -29.817 1.00 64.62 100 VAL A CA 1
ATOM 794 C C . VAL A 1 100 ? 2.478 31.049 -30.628 1.00 64.62 100 VAL A C 1
ATOM 796 O O . VAL A 1 100 ? 2.551 31.127 -31.859 1.00 64.62 100 VAL A O 1
ATOM 799 N N . ASN A 1 101 ? 1.345 31.253 -29.956 1.00 75.88 101 ASN A N 1
ATOM 800 C CA . ASN A 1 101 ? 0.138 31.696 -30.629 1.00 75.88 101 ASN A CA 1
ATOM 801 C C . ASN A 1 101 ? 0.473 33.042 -31.294 1.00 75.88 101 ASN A C 1
ATOM 803 O O . ASN A 1 101 ? 0.962 33.938 -30.601 1.00 75.88 101 ASN A O 1
ATOM 807 N N . PRO A 1 102 ? 0.238 33.219 -32.608 1.00 73.88 102 PRO A N 1
ATOM 808 C CA . PRO A 1 102 ? 0.497 34.490 -33.282 1.00 73.88 102 PRO A CA 1
ATOM 809 C C . PRO A 1 102 ? -0.118 35.694 -32.553 1.00 73.88 102 PRO A C 1
ATOM 811 O O . PRO A 1 102 ? 0.441 36.785 -32.595 1.00 73.88 102 PRO A O 1
ATOM 814 N N . PHE A 1 103 ? -1.226 35.481 -31.834 1.00 75.94 103 PHE A N 1
ATOM 815 C CA . PHE A 1 103 ? -1.868 36.487 -30.993 1.00 75.94 103 PHE A CA 1
ATOM 816 C C . PHE A 1 103 ? -1.029 36.902 -29.769 1.00 75.94 103 PHE A C 1
ATOM 818 O O . PHE A 1 103 ? -0.948 38.087 -29.469 1.00 75.94 103 PHE A O 1
ATOM 825 N N . GLU A 1 104 ? -0.364 35.966 -29.083 1.00 70.94 104 GLU A N 1
ATOM 826 C CA . GLU A 1 104 ? 0.533 36.288 -27.958 1.00 70.94 104 GLU A CA 1
ATOM 827 C C . GLU A 1 104 ? 1.775 37.036 -28.435 1.00 70.94 104 GLU A C 1
ATOM 829 O O . GLU A 1 104 ? 2.199 37.997 -27.797 1.00 70.94 104 GLU A O 1
ATOM 834 N N . LYS A 1 105 ? 2.315 36.648 -29.596 1.00 74.62 105 LYS A N 1
ATOM 835 C CA . LYS A 1 105 ? 3.429 37.365 -30.219 1.00 74.62 105 LYS A CA 1
ATOM 836 C C . LYS A 1 105 ? 3.046 38.811 -30.550 1.00 74.62 105 LYS A C 1
ATOM 838 O O . LYS A 1 105 ? 3.821 39.717 -30.270 1.00 74.62 105 LYS A O 1
ATOM 843 N N . LEU A 1 106 ? 1.835 39.022 -31.070 1.00 77.50 106 LEU A N 1
ATOM 844 C CA . LEU A 1 106 ? 1.308 40.355 -31.357 1.00 77.50 106 LEU A CA 1
ATOM 845 C C . LEU A 1 106 ? 1.081 41.180 -30.079 1.00 77.50 106 LEU A C 1
ATOM 847 O O . LEU A 1 106 ? 1.390 42.364 -30.070 1.00 77.50 106 LEU A O 1
ATOM 851 N N . MET A 1 107 ? 0.589 40.567 -28.995 1.00 76.69 107 MET A N 1
ATOM 852 C CA . MET A 1 107 ? 0.432 41.255 -27.705 1.00 76.69 107 MET A CA 1
ATOM 853 C C . MET A 1 107 ? 1.770 41.645 -27.066 1.00 76.69 107 MET A C 1
ATOM 855 O O . MET A 1 107 ? 1.842 42.695 -26.443 1.00 76.69 107 MET A O 1
ATOM 859 N N . MET A 1 108 ? 2.826 40.842 -27.233 1.00 73.19 108 MET A N 1
ATOM 860 C CA . MET A 1 108 ? 4.175 41.178 -26.748 1.00 73.19 108 MET A CA 1
ATOM 861 C C . MET A 1 108 ? 4.879 42.257 -27.585 1.00 73.19 108 MET A C 1
ATOM 863 O O . MET A 1 108 ? 5.824 42.876 -27.103 1.00 73.19 108 MET A O 1
ATOM 867 N N . GLU A 1 109 ? 4.468 42.448 -28.841 1.00 75.25 109 GLU A N 1
ATOM 868 C CA . GLU A 1 109 ? 5.021 43.461 -29.751 1.00 75.25 109 GLU A CA 1
ATOM 869 C C . GLU A 1 109 ? 4.308 44.821 -29.640 1.00 75.25 109 GLU A C 1
ATOM 871 O O . GLU A 1 109 ? 4.799 45.809 -30.189 1.00 75.25 109 GLU A O 1
ATOM 876 N N . LEU A 1 110 ? 3.172 44.899 -28.938 1.00 80.25 110 LEU A N 1
ATOM 877 C CA . LEU A 1 110 ? 2.478 46.165 -28.710 1.00 80.25 110 LEU A CA 1
ATOM 878 C C . LEU A 1 110 ? 3.210 46.977 -27.625 1.00 80.25 110 LEU A C 1
ATOM 880 O O . LEU A 1 110 ? 3.463 46.444 -26.545 1.00 80.25 110 LEU A O 1
ATOM 884 N N . PRO A 1 111 ? 3.565 48.249 -27.884 1.00 71.44 111 PRO A N 1
ATOM 885 C CA . PRO A 1 111 ? 4.115 49.121 -26.855 1.00 71.44 111 PRO A CA 1
ATOM 886 C C . PRO A 1 111 ? 3.062 49.376 -25.770 1.00 71.44 111 PRO A C 1
ATOM 888 O O . PRO A 1 111 ? 1.881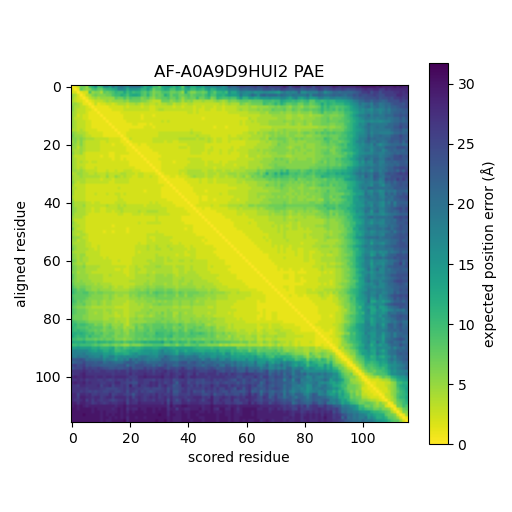 49.545 -26.078 1.00 71.44 111 PRO A O 1
ATOM 891 N N . ASP A 1 112 ? 3.502 49.427 -24.512 1.00 68.75 112 ASP A N 1
ATOM 892 C CA . ASP A 1 112 ? 2.686 49.810 -23.354 1.00 68.75 112 ASP A CA 1
ATOM 893 C C . ASP A 1 112 ? 2.348 51.314 -23.406 1.00 68.75 112 ASP A C 1
ATOM 895 O O . ASP A 1 112 ? 2.758 52.093 -22.550 1.00 68.75 112 ASP A O 1
ATOM 899 N N . GLU A 1 113 ? 1.634 51.764 -24.435 1.00 66.19 113 GLU A N 1
ATOM 900 C CA . GLU A 1 113 ? 1.118 53.129 -24.496 1.00 66.19 113 GLU A CA 1
ATOM 901 C C . GLU A 1 113 ? -0.329 53.157 -24.006 1.00 66.19 113 GLU A C 1
ATOM 903 O O . GLU A 1 113 ? -1.294 53.004 -24.755 1.00 66.19 113 GLU A O 1
ATOM 908 N N . VAL A 1 114 ? -0.461 53.406 -22.708 1.00 60.03 114 VAL A N 1
ATOM 909 C CA . VAL A 1 114 ? -1.505 54.295 -22.196 1.00 60.03 114 VAL A CA 1
ATOM 910 C C . VAL A 1 114 ? -0.785 55.460 -21.527 1.00 60.03 114 VAL A C 1
ATOM 912 O O . VAL A 1 114 ? -0.506 55.435 -20.331 1.00 60.03 114 VAL A O 1
ATOM 915 N N . GLU A 1 115 ? -0.394 56.446 -22.338 1.00 54.66 115 GLU A N 1
ATOM 916 C CA . GLU A 1 115 ? -0.117 57.790 -21.830 1.00 54.66 115 GLU A CA 1
ATOM 917 C C . GLU A 1 115 ? -1.465 58.421 -21.426 1.00 54.66 115 GLU A C 1
ATOM 919 O O . GLU A 1 115 ? -2.354 58.562 -22.271 1.00 54.66 115 GLU A O 1
ATOM 924 N N . ASP A 1 116 ? -1.621 58.728 -20.131 1.00 48.38 116 ASP A N 1
ATOM 925 C CA . ASP A 1 116 ? -2.695 59.568 -19.562 1.00 48.38 116 ASP A CA 1
ATOM 926 C C . ASP A 1 116 ? -2.493 61.060 -19.895 1.00 48.38 116 ASP A C 1
ATOM 928 O O . ASP A 1 116 ? -1.332 61.537 -19.837 1.00 48.38 116 ASP A O 1
#

Organism: NCBI:txid2840839

Solvent-accessible surface area (backbone atoms only — not comparable to full-atom values): 6906 Å² total; per-residue (Å²): 139,63,74,86,81,57,53,60,68,61,53,42,56,43,24,56,78,42,73,66,30,61,60,60,28,16,54,75,70,76,41,54,47,68,56,52,51,53,49,33,77,73,30,69,69,47,37,50,54,46,49,55,48,46,52,52,52,49,54,52,52,51,51,54,45,51,52,37,37,75,73,62,37,62,68,48,44,52,52,48,33,50,64,76,32,40,92,79,64,39,57,90,79,82,84,76,81,80,71,74,52,70,66,58,58,52,60,71,68,53,77,92,78,77,84,130

pLDDT: mean 88.46, std 11.01, range [48.38, 98.12]

Mean predicted aligned error: 9.82 Å

Sequence (116 aa):
MKRKDFPNERIVQVYEKKACNMSATAAALGLGRRTLIQWRDKDPKLAQAMADVEESLIDFSESKLLEQINDGNLTAIIFHLKTKGKKRGYVEKIEQDVTVNPFEKLMMELPDEVED